Protein AF-A0A846PDZ4-F1 (afdb_monomer_lite)

Sequence (168 aa):
MKEKLMATGTVIHFTIDIEVAPAYFDDLLKFIHQHVILPRQERFANVQRTIVDSEYLLSFTYFRPNGKEYIDVEIRTSWRKPIQVKMVPSSERVPPKTLDQLKEDLFIGVQLFEERVRRTTLYFAWVEGKPVVLEEAPRERRNIIYRMFSESMLMFFVIFIGASILLF

Secondary structure (DSSP, 8-state):
--------S--EEEE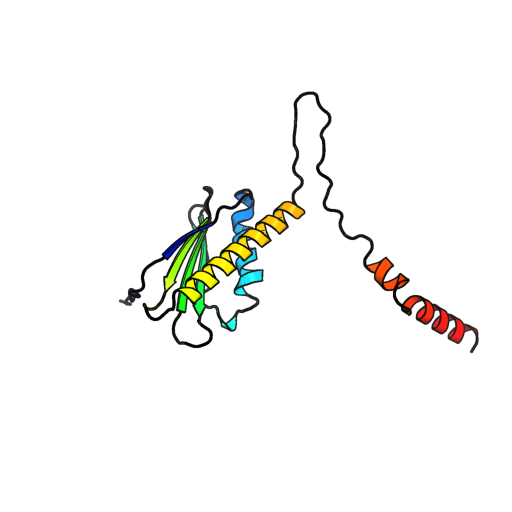E---S-GGGHHHHHHHHIIIIIGGGGGGEEEEEEEEETTEEEEEEEEEPTTSS-EEEEEEEE-SSSSEEEEEEESSTTS-HHHHHHHHHHHHHHHHHHHHHHHHH---EE--TTS--EEPPP----TTHHHHHHHHSTHHHHHHHHHHHHHH-

Foldseek 3Di:
DDDPPPLPFPKDKDWAFADDALVCVVVLLVLCCVPVCVVPVVQKDPWDWDADPQKTKTWIWGHDPPDPKIKIKIWIDHNDDDIMIMIGISHPVPDVVVVVVVVVSSNVSRVVVNVVCVLQDWDWDDDPPDPTDTDDHNPDPPCPVVCCCVVDCVVVVVVVVVVVVVVD

pLDDT: mean 81.89, std 14.65, range [31.38, 95.56]

Radius of gyration: 24.52 Å; chains: 1; bounding box: 71×66×47 Å

Structure (mmCIF, N/CA/C/O backbone):
data_AF-A0A846PDZ4-F1
#
_entry.id   AF-A0A846PDZ4-F1
#
loop_
_atom_site.group_PDB
_atom_site.id
_atom_site.type_symbol
_atom_site.label_atom_id
_atom_site.label_alt_id
_atom_site.label_comp_id
_atom_site.label_asym_id
_atom_site.label_entity_id
_atom_site.label_seq_id
_atom_site.pdbx_PDB_ins_code
_atom_site.Cartn_x
_atom_site.Cartn_y
_atom_site.Cartn_z
_atom_site.occupancy
_atom_site.B_iso_or_equiv
_atom_site.auth_seq_id
_atom_site.auth_comp_id
_atom_site.auth_asym_id
_atom_site.auth_atom_id
_atom_site.pdbx_PDB_model_num
ATOM 1 N N . MET A 1 1 ? -33.734 1.021 -1.232 1.00 40.00 1 MET A N 1
ATOM 2 C CA . MET A 1 1 ? -33.775 0.671 0.202 1.00 40.00 1 MET A CA 1
ATOM 3 C C . MET A 1 1 ? -32.555 -0.177 0.548 1.00 40.00 1 MET A C 1
ATOM 5 O O . MET A 1 1 ? -32.549 -1.365 0.263 1.00 40.00 1 MET A O 1
ATOM 9 N N . LYS A 1 2 ? -31.502 0.467 1.062 1.00 31.38 2 LYS A N 1
ATOM 10 C CA . LYS A 1 2 ? -30.529 -0.050 2.039 1.00 31.38 2 LYS A CA 1
ATOM 11 C C . LYS A 1 2 ? -29.673 1.146 2.456 1.00 31.38 2 LYS A C 1
ATOM 13 O O . LYS A 1 2 ? -29.052 1.789 1.614 1.00 31.38 2 LYS A O 1
ATOM 18 N N . GLU A 1 3 ? -29.790 1.495 3.729 1.00 37.31 3 GLU A N 1
ATOM 19 C CA . GLU A 1 3 ? -29.115 2.603 4.392 1.00 37.31 3 GLU A CA 1
ATOM 20 C C . GLU A 1 3 ? -27.604 2.537 4.175 1.00 37.31 3 GLU A C 1
ATOM 22 O O . GLU A 1 3 ? -26.959 1.538 4.494 1.00 37.31 3 GLU A O 1
ATOM 27 N N . LYS A 1 4 ? -27.024 3.631 3.680 1.00 37.50 4 LYS A N 1
ATOM 28 C CA . LYS A 1 4 ? -25.604 3.902 3.868 1.00 37.50 4 LYS A CA 1
ATOM 29 C C . LYS A 1 4 ? -25.486 4.585 5.225 1.00 37.50 4 LYS A C 1
ATOM 31 O O . LYS A 1 4 ? -25.652 5.798 5.317 1.00 37.50 4 LYS A O 1
ATOM 36 N N . LEU A 1 5 ? -25.273 3.779 6.265 1.00 38.84 5 LEU A N 1
ATOM 37 C CA . LEU A 1 5 ? -24.818 4.234 7.577 1.00 38.84 5 LEU A CA 1
ATOM 38 C C . LEU A 1 5 ? -23.623 5.167 7.356 1.00 38.84 5 LEU A C 1
ATOM 40 O O . LEU A 1 5 ? -22.532 4.728 6.992 1.00 38.84 5 LEU A O 1
ATOM 44 N N . MET A 1 6 ? -23.858 6.469 7.499 1.00 40.28 6 MET A N 1
ATOM 45 C CA . MET A 1 6 ? -22.785 7.444 7.583 1.00 40.28 6 MET A CA 1
ATOM 46 C C . MET A 1 6 ? -22.104 7.184 8.921 1.00 40.28 6 MET A C 1
ATOM 48 O O . MET A 1 6 ? -22.651 7.503 9.973 1.00 40.28 6 MET A O 1
ATOM 52 N N . ALA A 1 7 ? -20.949 6.521 8.883 1.00 43.22 7 ALA A N 1
ATOM 53 C CA . ALA A 1 7 ? -20.072 6.437 10.035 1.00 43.22 7 ALA A CA 1
ATOM 54 C C . ALA A 1 7 ? -19.659 7.870 10.394 1.00 43.22 7 ALA A C 1
ATOM 56 O O . ALA A 1 7 ? -18.931 8.523 9.644 1.00 43.22 7 ALA A O 1
ATOM 57 N N . THR A 1 8 ? -20.186 8.379 11.506 1.00 45.28 8 THR A N 1
ATOM 58 C CA . THR A 1 8 ? -19.808 9.664 12.100 1.00 45.28 8 THR A CA 1
ATOM 59 C C . THR A 1 8 ? -18.421 9.509 12.720 1.00 45.28 8 THR A C 1
ATOM 61 O O . THR A 1 8 ? -18.260 9.317 13.922 1.00 45.28 8 THR A O 1
ATOM 64 N N . GLY A 1 9 ? -17.410 9.479 11.862 1.00 59.81 9 GLY A N 1
ATOM 65 C CA . GLY A 1 9 ? -16.004 9.539 12.220 1.00 59.81 9 GLY A CA 1
ATOM 66 C C . GLY A 1 9 ? -15.352 10.622 11.376 1.00 59.81 9 GLY A C 1
ATOM 67 O O . GLY A 1 9 ? -15.646 10.743 10.186 1.00 59.81 9 GLY A O 1
ATOM 68 N N . THR A 1 10 ? -14.496 11.438 11.988 1.00 80.31 10 THR A N 1
ATOM 69 C CA . THR A 1 10 ? -13.736 12.472 11.281 1.00 80.31 10 THR A CA 1
ATOM 70 C C . THR A 1 10 ? -12.982 11.838 10.116 1.00 80.31 10 THR A C 1
ATOM 72 O O . THR A 1 10 ? -12.104 11.000 10.317 1.00 80.31 10 THR A O 1
ATOM 75 N N . VAL A 1 11 ? -13.352 12.214 8.892 1.00 88.62 11 VAL A N 1
ATOM 76 C CA . VAL A 1 11 ? -12.694 11.728 7.680 1.00 88.62 11 VAL A CA 1
ATOM 77 C C . VAL A 1 11 ? -11.308 12.354 7.603 1.00 88.62 11 VAL A C 1
ATOM 79 O O . VAL A 1 11 ? -11.168 13.575 7.651 1.00 88.62 11 VAL A O 1
ATOM 82 N N . ILE A 1 12 ? -10.286 11.517 7.465 1.00 91.19 12 ILE A N 1
ATOM 83 C CA . ILE A 1 12 ? -8.893 11.950 7.396 1.00 91.19 12 ILE A CA 1
ATOM 84 C C . ILE A 1 12 ? -8.410 11.798 5.962 1.00 91.19 12 ILE A C 1
ATOM 86 O O . ILE A 1 12 ? -8.534 10.734 5.357 1.00 91.19 12 ILE A O 1
ATOM 90 N N . HIS A 1 13 ? -7.833 12.873 5.438 1.00 93.62 13 HIS A N 1
ATOM 91 C CA . HIS A 1 13 ? -7.212 12.915 4.125 1.00 93.62 13 HIS A CA 1
ATOM 92 C C . HIS A 1 13 ? -5.734 13.248 4.277 1.00 93.62 13 HIS A C 1
ATOM 94 O O . HIS A 1 13 ? -5.369 14.157 5.022 1.00 93.62 13 HIS A O 1
ATOM 100 N N . PHE A 1 14 ? -4.886 12.525 3.558 1.00 92.56 14 PHE A N 1
ATOM 101 C CA . PHE A 1 14 ? -3.472 12.854 3.441 1.00 92.56 14 PHE A CA 1
ATOM 102 C C . PHE A 1 14 ? -2.933 12.387 2.095 1.00 92.56 14 PHE A C 1
ATOM 104 O O . PHE A 1 14 ? -3.552 11.580 1.397 1.00 92.56 14 PHE A O 1
ATOM 111 N N . THR A 1 15 ? -1.773 12.917 1.734 1.00 93.94 15 THR A N 1
ATOM 112 C CA . THR A 1 15 ? -1.075 12.555 0.506 1.00 93.94 15 THR A CA 1
ATOM 113 C C . THR A 1 15 ? 0.253 11.885 0.811 1.00 93.94 15 THR A C 1
ATOM 115 O O . THR A 1 15 ? 0.867 12.148 1.846 1.00 93.94 15 THR A O 1
ATOM 118 N N . ILE A 1 16 ? 0.681 11.012 -0.095 1.00 92.06 16 ILE A N 1
ATOM 119 C CA . ILE A 1 16 ? 2.008 10.401 -0.084 1.00 92.06 16 ILE A CA 1
ATOM 120 C C . ILE A 1 16 ? 2.680 10.762 -1.407 1.00 92.06 16 ILE A C 1
ATOM 122 O O . ILE A 1 16 ? 2.193 10.385 -2.478 1.00 92.06 16 ILE A O 1
ATOM 126 N N . ASP A 1 17 ? 3.767 11.527 -1.330 1.00 91.06 17 ASP A N 1
ATOM 127 C CA . ASP A 1 17 ? 4.615 11.798 -2.487 1.00 91.06 17 ASP A CA 1
ATOM 128 C C . ASP A 1 17 ? 5.282 10.501 -2.942 1.00 91.06 17 ASP A C 1
ATOM 130 O O . ASP A 1 17 ? 5.644 9.663 -2.119 1.00 91.06 17 ASP A O 1
ATOM 134 N N . ILE A 1 18 ? 5.391 10.325 -4.259 1.00 89.06 18 ILE A N 1
ATOM 135 C CA . ILE A 1 18 ? 5.980 9.129 -4.854 1.00 89.06 18 ILE A CA 1
ATOM 136 C C . ILE A 1 18 ? 6.872 9.513 -6.029 1.00 89.06 18 ILE A C 1
ATOM 138 O O . ILE A 1 18 ? 6.455 10.267 -6.914 1.00 89.06 18 ILE A O 1
ATOM 142 N N . GLU A 1 19 ? 8.092 8.990 -6.093 1.00 86.94 19 GLU A N 1
ATOM 143 C CA . GLU A 1 19 ? 9.048 9.365 -7.140 1.00 86.94 19 GLU A CA 1
ATOM 144 C C . GLU A 1 19 ? 8.953 8.490 -8.400 1.00 86.94 19 GLU A C 1
ATOM 146 O O . GLU A 1 19 ? 9.348 8.921 -9.482 1.00 86.94 19 GLU A O 1
ATOM 151 N N . VAL A 1 20 ? 8.280 7.339 -8.344 1.00 87.00 20 VAL A N 1
ATOM 152 C CA . VAL A 1 20 ? 8.129 6.438 -9.506 1.00 87.00 20 VAL A CA 1
ATOM 153 C C . VAL A 1 20 ? 7.188 6.985 -10.587 1.00 87.00 20 VAL A C 1
ATOM 155 O O . VAL A 1 20 ? 6.313 7.814 -10.326 1.00 87.00 20 VAL A O 1
ATOM 158 N N . ALA A 1 21 ? 7.361 6.519 -11.825 1.00 87.25 21 ALA A N 1
ATOM 159 C CA . ALA A 1 21 ? 6.513 6.907 -12.952 1.00 87.25 21 ALA A CA 1
ATOM 160 C C . ALA A 1 21 ? 5.075 6.351 -12.824 1.00 87.25 21 ALA A C 1
ATOM 162 O O . ALA A 1 21 ? 4.903 5.250 -12.294 1.00 87.25 21 ALA A O 1
ATOM 163 N N . PRO A 1 22 ? 4.051 7.033 -13.383 1.00 86.44 22 PRO A N 1
ATOM 164 C CA . PRO A 1 22 ? 2.657 6.575 -13.326 1.00 86.44 22 PRO A CA 1
ATOM 165 C C . PRO A 1 22 ? 2.401 5.165 -13.873 1.00 86.44 22 PRO A C 1
ATOM 167 O O . PRO A 1 22 ? 1.457 4.504 -13.448 1.00 86.44 22 PRO A O 1
ATOM 170 N N . ALA A 1 23 ? 3.261 4.672 -14.772 1.00 86.69 23 ALA A N 1
ATOM 171 C CA . ALA A 1 23 ? 3.200 3.306 -15.295 1.00 86.69 23 ALA A CA 1
ATOM 172 C C . ALA A 1 23 ? 3.263 2.224 -14.197 1.00 86.69 23 ALA A C 1
ATOM 174 O O . ALA A 1 23 ? 2.755 1.126 -14.394 1.00 86.69 23 ALA A O 1
ATOM 175 N N . TYR A 1 24 ? 3.836 2.542 -13.032 1.00 89.12 24 TYR A N 1
ATOM 176 C CA . TYR A 1 24 ? 3.978 1.622 -11.902 1.00 89.12 24 TYR A CA 1
ATOM 177 C C . TYR A 1 24 ? 2.831 1.711 -10.883 1.00 89.12 24 TYR A C 1
ATOM 179 O O . TYR A 1 24 ? 2.879 1.047 -9.850 1.00 89.12 24 TYR A O 1
ATOM 187 N N . PHE A 1 25 ? 1.801 2.530 -11.115 1.00 90.62 25 PHE A N 1
ATOM 188 C CA . PHE A 1 25 ? 0.761 2.777 -10.109 1.00 90.62 25 PHE A CA 1
ATOM 189 C C . PHE A 1 25 ? -0.184 1.593 -9.880 1.00 90.62 25 PHE A C 1
ATOM 191 O O . PHE A 1 25 ? -0.565 1.354 -8.735 1.00 90.62 25 PHE A O 1
ATOM 198 N N . ASP A 1 26 ? -0.501 0.801 -10.906 1.00 90.50 26 ASP A N 1
ATOM 199 C CA . ASP A 1 26 ? -1.215 -0.471 -10.705 1.00 90.50 26 ASP A CA 1
ATOM 200 C C . ASP A 1 26 ? -0.366 -1.456 -9.883 1.00 90.50 26 ASP A C 1
ATOM 202 O O . ASP A 1 26 ? -0.850 -2.121 -8.961 1.00 90.50 26 ASP A O 1
ATOM 206 N N . ASP A 1 27 ? 0.935 -1.507 -10.175 1.00 92.06 27 ASP A N 1
ATOM 207 C CA . ASP A 1 27 ? 1.877 -2.388 -9.489 1.00 92.06 27 ASP A CA 1
ATOM 208 C C . ASP A 1 27 ? 2.122 -1.969 -8.041 1.00 92.06 27 ASP A C 1
ATOM 210 O O . ASP A 1 27 ? 2.283 -2.836 -7.183 1.00 92.06 27 ASP A O 1
ATOM 214 N N . LEU A 1 28 ? 2.050 -0.673 -7.733 1.00 93.19 28 LEU A N 1
ATOM 215 C CA . LEU A 1 28 ? 2.040 -0.187 -6.359 1.00 93.19 28 LEU A CA 1
ATOM 216 C C . LEU A 1 28 ? 0.841 -0.750 -5.590 1.00 93.19 28 LEU A C 1
ATOM 218 O O . LEU A 1 28 ? 1.004 -1.266 -4.485 1.00 93.19 28 LEU A O 1
ATOM 222 N N . LEU A 1 29 ? -0.368 -0.690 -6.158 1.00 93.06 29 LEU A N 1
ATOM 223 C CA . LEU A 1 29 ? -1.558 -1.214 -5.481 1.00 93.06 29 LEU A CA 1
ATOM 224 C C . LEU A 1 29 ? -1.486 -2.736 -5.312 1.00 93.06 29 LEU A C 1
ATOM 226 O O . LEU A 1 29 ? -1.859 -3.260 -4.260 1.00 93.06 29 LEU A O 1
ATOM 230 N N . LYS A 1 30 ? -0.952 -3.458 -6.309 1.00 93.44 30 LYS A N 1
ATOM 231 C CA . LYS A 1 30 ? -0.631 -4.891 -6.173 1.00 93.44 30 LYS A CA 1
ATOM 232 C C . LYS A 1 30 ? 0.380 -5.133 -5.059 1.00 93.44 30 LYS A C 1
ATOM 234 O O . LYS A 1 30 ? 0.195 -6.062 -4.277 1.00 93.44 30 LYS A O 1
ATOM 239 N N . PHE A 1 31 ? 1.420 -4.309 -4.972 1.00 94.12 31 PHE A N 1
ATOM 240 C CA . PHE A 1 31 ? 2.457 -4.430 -3.960 1.00 94.12 31 PHE A CA 1
ATOM 241 C C . PHE A 1 31 ? 1.891 -4.228 -2.555 1.00 94.12 31 PHE A C 1
ATOM 243 O O . PHE A 1 31 ? 2.126 -5.080 -1.699 1.00 94.12 31 PHE A O 1
ATOM 250 N N . ILE A 1 32 ? 1.099 -3.171 -2.335 1.00 92.56 32 ILE A N 1
ATOM 251 C CA . ILE A 1 32 ? 0.423 -2.901 -1.056 1.00 92.56 32 ILE A CA 1
ATOM 252 C C . ILE A 1 32 ? -0.475 -4.079 -0.685 1.00 92.56 32 ILE A C 1
ATOM 254 O O . ILE A 1 32 ? -0.389 -4.600 0.427 1.00 92.56 32 ILE A O 1
ATOM 258 N N . HIS A 1 33 ? -1.286 -4.561 -1.628 1.00 92.06 33 HIS A N 1
ATOM 259 C CA . HIS A 1 33 ? -2.110 -5.737 -1.392 1.00 92.06 33 HIS A CA 1
ATOM 260 C C . HIS A 1 33 ? -1.255 -6.934 -0.948 1.00 92.06 33 HIS A C 1
ATOM 262 O O . HIS A 1 33 ? -1.502 -7.504 0.109 1.00 92.06 33 HIS A O 1
ATOM 268 N N . GLN A 1 34 ? -0.196 -7.263 -1.686 1.00 92.31 34 GLN A N 1
ATOM 269 C CA . GLN A 1 34 ? 0.628 -8.446 -1.431 1.00 92.31 34 GLN A CA 1
ATOM 270 C C . GLN A 1 34 ? 1.508 -8.374 -0.177 1.00 92.31 34 GLN A C 1
ATOM 272 O O . GLN A 1 34 ? 1.706 -9.396 0.471 1.00 92.31 34 GLN A O 1
ATOM 277 N N . HIS A 1 35 ? 2.063 -7.207 0.150 1.00 89.38 35 HIS A N 1
ATOM 278 C CA . HIS A 1 35 ? 3.113 -7.078 1.170 1.00 89.38 35 HIS A CA 1
ATOM 279 C C . HIS A 1 35 ? 2.647 -6.344 2.430 1.00 89.38 35 HIS A C 1
ATOM 281 O O . HIS A 1 35 ? 3.306 -6.446 3.460 1.00 89.38 35 HIS A O 1
ATOM 287 N N . VAL A 1 36 ? 1.518 -5.631 2.38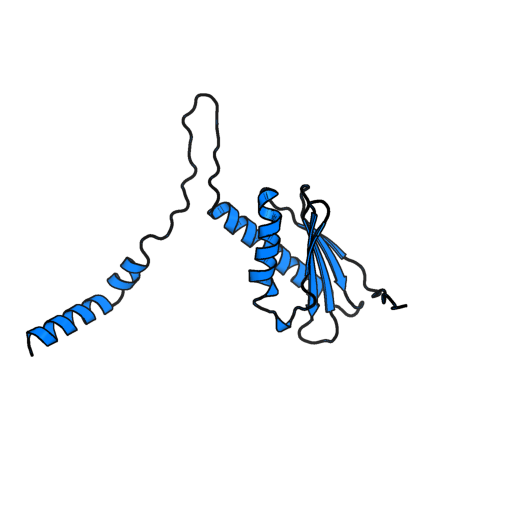0 1.00 87.12 36 VAL A N 1
ATOM 288 C CA . VAL A 1 36 ? 0.950 -4.931 3.546 1.00 87.12 36 VAL A CA 1
ATOM 289 C C . VAL A 1 36 ? -0.309 -5.636 4.047 1.00 87.12 36 VAL A C 1
ATOM 291 O O . VAL A 1 36 ? -0.442 -5.844 5.256 1.00 87.12 36 VAL A O 1
ATOM 294 N N . ILE A 1 37 ? -1.206 -6.017 3.127 1.00 89.50 37 ILE A N 1
ATOM 295 C CA . ILE A 1 37 ? -2.517 -6.601 3.450 1.00 89.50 37 ILE A CA 1
ATOM 296 C C . ILE A 1 37 ? -2.422 -8.123 3.627 1.00 89.50 37 ILE A C 1
ATOM 298 O O . ILE A 1 37 ? -2.776 -8.628 4.692 1.00 89.50 37 ILE A O 1
ATOM 302 N N . LEU A 1 38 ? -1.919 -8.866 2.626 1.00 90.25 38 LEU A N 1
ATOM 303 C CA . LEU A 1 38 ? -1.887 -10.339 2.677 1.00 90.25 38 LEU A CA 1
ATOM 304 C C . LEU A 1 38 ? -1.139 -10.928 3.897 1.00 90.25 38 LEU A C 1
ATOM 306 O O . LEU A 1 38 ? -1.589 -11.948 4.413 1.00 90.25 38 LEU A O 1
ATOM 310 N N . PRO A 1 39 ? -0.040 -10.340 4.409 1.00 90.44 39 PRO A N 1
ATOM 311 C CA . PRO A 1 39 ? 0.658 -10.905 5.568 1.00 90.44 39 PRO A CA 1
ATOM 312 C C . PRO A 1 39 ? -0.112 -10.796 6.890 1.00 90.44 39 PRO A C 1
ATOM 314 O O . PRO A 1 39 ? 0.284 -11.418 7.869 1.00 90.44 39 PRO A O 1
ATOM 317 N N . ARG A 1 40 ? -1.164 -9.968 6.937 1.00 89.62 40 ARG A N 1
ATOM 318 C CA . ARG A 1 40 ? -1.974 -9.680 8.130 1.00 89.62 40 ARG A CA 1
ATOM 319 C C . ARG A 1 40 ? -3.468 -9.776 7.806 1.00 89.62 40 ARG A C 1
ATOM 321 O O . ARG A 1 40 ? -4.251 -8.955 8.284 1.00 89.62 40 ARG A O 1
ATOM 328 N N . GLN A 1 41 ? -3.860 -10.715 6.936 1.00 88.25 41 GLN A N 1
ATOM 329 C CA . GLN A 1 41 ? -5.228 -10.839 6.401 1.00 88.25 41 GLN A CA 1
ATOM 330 C C . GLN A 1 41 ? -6.308 -10.852 7.478 1.00 88.25 41 GLN A C 1
ATOM 332 O O . GLN A 1 41 ? -7.385 -10.316 7.260 1.00 88.25 41 GLN A O 1
ATOM 337 N N . GLU A 1 42 ? -6.020 -11.404 8.652 1.00 89.56 42 GLU A N 1
ATOM 338 C CA . GLU A 1 42 ? -6.933 -11.430 9.793 1.00 89.56 42 GLU A CA 1
ATOM 339 C C . GLU A 1 42 ? -7.356 -10.033 10.278 1.00 89.56 42 GLU A C 1
ATOM 341 O O . GLU A 1 42 ? -8.377 -9.893 10.949 1.00 89.56 42 GLU A O 1
ATOM 346 N N . ARG A 1 43 ? -6.594 -8.990 9.924 1.00 89.94 43 ARG A N 1
ATOM 347 C CA . ARG A 1 43 ? -6.885 -7.587 10.238 1.00 89.94 43 ARG A CA 1
ATOM 348 C C . ARG A 1 43 ? -7.502 -6.818 9.077 1.00 89.94 43 ARG A C 1
ATOM 350 O O . ARG A 1 43 ? -7.737 -5.624 9.233 1.00 89.94 43 ARG A O 1
ATOM 357 N N . PHE A 1 44 ? -7.757 -7.441 7.930 1.00 92.06 44 PHE A N 1
ATOM 358 C CA . PHE A 1 44 ? -8.275 -6.749 6.753 1.00 92.06 44 PHE A CA 1
ATOM 359 C C . PHE A 1 44 ? -9.485 -7.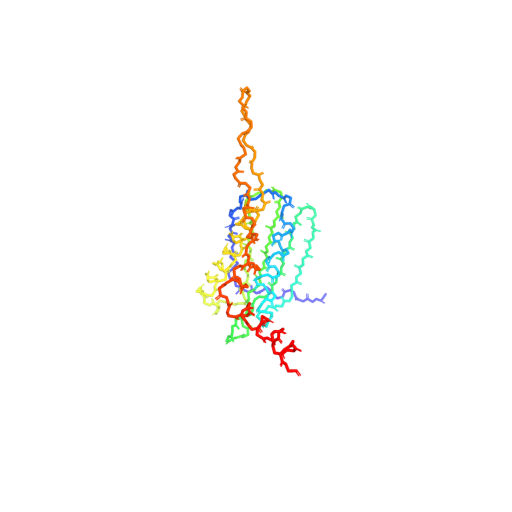467 6.148 1.00 92.06 44 PHE A C 1
ATOM 361 O O . PHE A 1 44 ? -9.505 -8.686 6.029 1.00 92.06 44 PHE A O 1
ATOM 368 N N . ALA A 1 45 ? -10.488 -6.712 5.702 1.00 91.56 45 ALA A N 1
ATOM 369 C CA . ALA A 1 45 ? -11.579 -7.245 4.880 1.00 91.56 45 ALA A CA 1
ATOM 370 C C . ALA A 1 45 ? -11.984 -6.265 3.778 1.00 91.56 45 ALA A C 1
ATOM 372 O O . ALA A 1 45 ? -11.436 -5.169 3.672 1.00 91.56 45 ALA A O 1
ATOM 373 N N . ASN A 1 46 ? -12.953 -6.673 2.952 1.00 92.56 46 ASN A N 1
ATOM 374 C CA . ASN A 1 46 ? -13.533 -5.857 1.879 1.00 92.56 46 ASN A CA 1
ATOM 375 C C . ASN A 1 46 ? -12.485 -5.262 0.928 1.00 92.56 46 ASN A C 1
ATOM 377 O O . ASN A 1 46 ? -12.639 -4.144 0.441 1.00 92.56 46 ASN A O 1
ATOM 381 N N . VAL A 1 47 ? -11.406 -6.007 0.679 1.00 92.81 47 VAL A N 1
ATOM 382 C CA . VAL A 1 47 ? -10.332 -5.563 -0.206 1.00 92.81 47 VAL A CA 1
ATOM 383 C C . VAL A 1 47 ? -10.854 -5.566 -1.638 1.00 92.81 47 VAL A C 1
ATOM 385 O O . VAL A 1 47 ? -11.226 -6.611 -2.172 1.00 92.81 47 VAL A O 1
ATOM 388 N N . GLN A 1 48 ? -10.886 -4.396 -2.260 1.00 92.44 48 GLN A N 1
ATOM 389 C CA . GLN A 1 48 ? -11.312 -4.218 -3.640 1.00 92.44 48 GLN A CA 1
ATOM 390 C C . GLN A 1 48 ? -10.290 -3.372 -4.382 1.00 92.44 48 GLN A C 1
ATOM 392 O O . GLN A 1 48 ? -9.827 -2.349 -3.879 1.00 92.44 48 GLN A O 1
ATOM 397 N N . ARG A 1 49 ? -9.959 -3.800 -5.600 1.00 91.88 49 ARG A N 1
ATOM 398 C CA . ARG A 1 49 ? -9.142 -3.030 -6.534 1.00 91.88 49 ARG A CA 1
ATOM 399 C C . ARG A 1 49 ? -9.964 -2.755 -7.781 1.00 91.88 49 ARG A C 1
ATOM 401 O O . ARG A 1 49 ? -10.448 -3.699 -8.400 1.00 91.88 49 ARG A O 1
ATOM 408 N N . THR A 1 50 ? -10.096 -1.488 -8.145 1.00 89.75 50 THR A N 1
ATOM 409 C CA . THR A 1 50 ? -10.862 -1.064 -9.323 1.00 89.75 50 THR A CA 1
ATOM 410 C C . THR A 1 50 ? -10.051 -0.061 -10.129 1.00 89.75 50 THR A C 1
ATOM 412 O O . THR A 1 50 ? -9.202 0.638 -9.581 1.00 89.75 50 THR A O 1
ATOM 415 N N . ILE A 1 51 ? -10.308 -0.007 -11.431 1.00 86.31 51 ILE A N 1
ATOM 416 C CA . ILE A 1 51 ? -9.762 1.001 -12.336 1.00 86.31 51 ILE A CA 1
ATOM 417 C C . ILE A 1 51 ? -10.960 1.744 -12.920 1.00 86.31 51 ILE A C 1
ATOM 419 O O . ILE A 1 51 ? -11.814 1.116 -13.546 1.00 86.31 51 ILE A O 1
ATOM 423 N N . VAL A 1 52 ? -11.050 3.051 -12.679 1.00 79.75 52 VAL A N 1
ATOM 424 C CA . VAL A 1 52 ? -12.125 3.914 -13.194 1.00 79.75 52 VAL A CA 1
ATOM 425 C C . VAL A 1 52 ? -11.472 5.137 -13.818 1.00 79.75 52 VAL A C 1
ATOM 427 O O . VAL A 1 52 ? -10.698 5.806 -13.150 1.00 79.75 52 VAL A O 1
ATOM 430 N N . ASP A 1 53 ? -11.732 5.408 -15.098 1.00 78.50 53 ASP A N 1
ATOM 431 C CA . ASP A 1 53 ? -11.232 6.604 -15.800 1.00 78.50 53 ASP A CA 1
ATOM 432 C C . ASP A 1 53 ? -9.710 6.846 -15.675 1.00 78.50 53 ASP A C 1
ATOM 434 O O . ASP A 1 53 ? -9.242 7.975 -15.568 1.00 78.50 53 ASP A O 1
ATOM 438 N N . SER A 1 54 ? -8.908 5.774 -15.726 1.00 79.19 54 SER A N 1
ATOM 439 C CA . SER A 1 54 ? -7.442 5.799 -15.518 1.00 79.19 54 SER A CA 1
ATOM 440 C C . SER A 1 54 ? -6.985 6.182 -14.100 1.00 79.19 54 SER A C 1
ATOM 442 O O . SER A 1 54 ? -5.795 6.417 -13.876 1.00 79.19 54 SER A O 1
ATOM 444 N N . GLU A 1 55 ? -7.901 6.202 -13.133 1.00 86.56 55 GLU A N 1
ATOM 445 C CA . GLU A 1 55 ? -7.598 6.211 -11.706 1.00 86.56 55 GLU A CA 1
ATOM 446 C C . GLU A 1 55 ? -7.617 4.780 -11.171 1.00 86.56 55 GLU A C 1
ATOM 448 O O . GLU A 1 55 ? -8.593 4.039 -11.334 1.00 86.56 55 GLU A O 1
ATOM 453 N N . TYR A 1 56 ? -6.532 4.385 -10.512 1.00 90.81 56 TYR A N 1
ATOM 454 C CA . TYR A 1 56 ? -6.473 3.119 -9.806 1.00 90.81 56 TYR A CA 1
ATOM 455 C C . TYR A 1 56 ? -6.895 3.334 -8.358 1.00 90.81 56 TYR A C 1
ATOM 457 O O . TYR A 1 56 ? -6.397 4.214 -7.650 1.00 90.81 56 TYR A O 1
ATOM 465 N N . LEU A 1 57 ? -7.815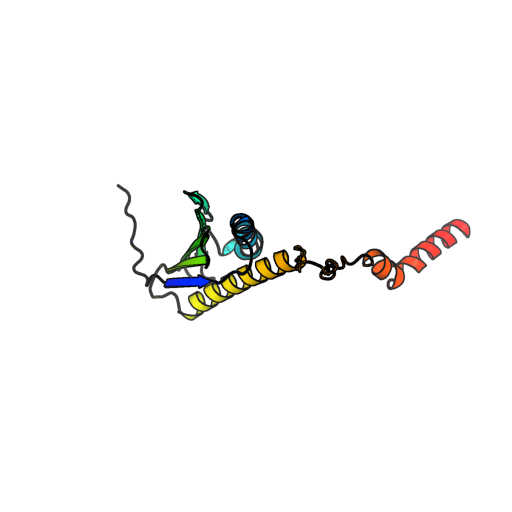 2.489 -7.918 1.00 92.69 57 LEU A N 1
ATOM 466 C CA . LEU A 1 57 ? -8.418 2.534 -6.602 1.00 92.69 57 LEU A CA 1
ATOM 467 C C . LEU A 1 57 ? -8.126 1.230 -5.870 1.00 92.69 57 LEU A C 1
ATOM 469 O O . LEU A 1 57 ? -8.439 0.153 -6.380 1.00 92.69 57 LEU A O 1
ATOM 473 N N . LEU A 1 58 ? -7.586 1.327 -4.659 1.00 94.31 58 LEU A N 1
ATOM 474 C CA . LEU A 1 58 ? -7.533 0.227 -3.701 1.00 94.31 58 LEU A CA 1
ATOM 475 C C . LEU A 1 58 ? -8.301 0.638 -2.449 1.00 94.31 58 LEU A C 1
ATOM 477 O O . LEU A 1 58 ? -7.912 1.584 -1.767 1.00 94.31 58 LEU A O 1
ATOM 481 N N . SER A 1 59 ? -9.368 -0.085 -2.135 1.00 95.06 59 SER A N 1
ATOM 482 C CA . SER A 1 59 ? -10.135 0.103 -0.907 1.00 95.06 59 SER A CA 1
ATOM 483 C C . SER A 1 59 ? -10.091 -1.146 -0.045 1.00 95.06 59 SER A C 1
ATOM 485 O O . SER A 1 59 ? -10.128 -2.259 -0.567 1.00 95.06 59 SER A O 1
ATOM 487 N N . PHE A 1 60 ? -10.024 -0.974 1.269 1.00 94.94 60 PHE A N 1
ATOM 488 C CA . PHE A 1 60 ? -10.074 -2.069 2.233 1.00 94.94 60 PHE A CA 1
ATOM 489 C C . PHE A 1 60 ? -10.525 -1.563 3.602 1.00 94.94 60 PHE A C 1
ATOM 491 O O . PHE A 1 60 ? -10.376 -0.389 3.929 1.00 94.94 60 PHE A O 1
ATOM 498 N N . THR A 1 61 ? -11.024 -2.472 4.428 1.00 93.88 61 THR A N 1
ATOM 499 C CA . THR A 1 61 ? -11.362 -2.219 5.828 1.00 93.88 61 THR A CA 1
ATOM 500 C C . THR A 1 61 ? -10.257 -2.790 6.712 1.00 93.88 61 THR A C 1
ATOM 502 O O . THR A 1 61 ? -9.951 -3.975 6.607 1.00 93.88 61 THR A O 1
ATOM 505 N N . TYR A 1 62 ? -9.664 -1.975 7.585 1.00 93.50 62 TYR A N 1
ATOM 506 C CA . TYR A 1 62 ? -8.694 -2.400 8.598 1.00 93.50 62 TYR A CA 1
ATOM 507 C C . TYR A 1 62 ? -9.367 -2.558 9.965 1.00 93.50 62 TYR A C 1
ATOM 509 O O . TYR A 1 62 ? -9.980 -1.618 10.471 1.00 93.50 62 TYR A O 1
ATOM 517 N N . PHE A 1 63 ? -9.218 -3.726 10.585 1.00 91.12 63 PHE A N 1
ATOM 518 C CA . PHE A 1 63 ? -9.729 -4.040 11.914 1.00 91.12 63 PHE A CA 1
ATOM 519 C C . PHE A 1 63 ? -8.657 -3.877 12.974 1.00 91.12 63 PHE A C 1
ATOM 521 O O . PHE A 1 63 ? -7.513 -4.327 12.852 1.00 91.12 63 PHE A O 1
ATOM 528 N N . ARG A 1 64 ? -9.066 -3.269 14.081 1.00 86.44 64 ARG A N 1
ATOM 529 C CA . ARG A 1 64 ? -8.205 -3.126 15.241 1.00 86.44 64 ARG A CA 1
ATOM 530 C C . ARG A 1 64 ? -8.037 -4.476 15.954 1.00 86.44 64 ARG A C 1
ATOM 532 O O . ARG A 1 64 ? -9.025 -5.185 16.113 1.00 86.44 64 ARG A O 1
ATOM 539 N N . PRO A 1 65 ? -6.847 -4.798 16.497 1.00 77.06 65 PRO A N 1
ATOM 540 C CA . PRO A 1 65 ? -6.615 -6.077 17.182 1.00 77.06 65 PRO A CA 1
ATOM 541 C C . PRO A 1 65 ? -7.556 -6.364 18.364 1.00 77.06 65 PRO A C 1
ATOM 543 O O . PRO A 1 65 ? -7.790 -7.522 18.683 1.00 77.06 65 PRO A O 1
ATOM 546 N N . ASN A 1 66 ? -8.092 -5.320 19.008 1.00 72.19 66 ASN A N 1
ATOM 547 C CA . ASN A 1 66 ? -8.806 -5.418 20.287 1.00 72.19 66 ASN A CA 1
ATOM 548 C C . ASN A 1 66 ? -10.265 -4.926 20.231 1.00 72.19 66 ASN A C 1
ATOM 550 O O . ASN A 1 66 ? -10.826 -4.604 21.278 1.00 72.19 66 ASN A O 1
ATOM 554 N N . GLY A 1 67 ? -10.897 -4.798 19.058 1.00 67.56 67 GLY A N 1
ATOM 555 C CA . GLY A 1 67 ? -12.232 -4.195 19.015 1.00 67.56 67 GLY A CA 1
ATOM 556 C C . GLY A 1 67 ? -13.057 -4.460 17.763 1.00 67.56 67 GLY A C 1
ATOM 557 O O . GLY A 1 67 ? -12.564 -4.938 16.751 1.00 67.56 67 GLY A O 1
ATOM 558 N N . LYS A 1 68 ? -14.341 -4.090 17.853 1.00 81.94 68 LYS A N 1
ATOM 559 C CA . LYS A 1 68 ? -15.293 -4.028 16.725 1.00 81.94 68 LYS A CA 1
ATOM 560 C C . LYS A 1 68 ? -15.088 -2.789 15.842 1.00 81.94 68 LYS A C 1
ATOM 562 O O . LYS A 1 68 ? -15.821 -2.583 14.881 1.00 81.94 68 LYS A O 1
ATOM 567 N N . GLU A 1 69 ? -14.146 -1.936 16.225 1.00 88.44 69 GLU A N 1
ATOM 568 C CA . GLU A 1 69 ? -13.807 -0.702 15.533 1.00 88.44 69 GLU A CA 1
ATOM 569 C C . GLU A 1 69 ? -12.944 -1.010 14.316 1.00 88.44 69 GLU A C 1
ATOM 571 O O . GLU A 1 69 ? -12.011 -1.819 14.375 1.00 88.44 69 GLU A O 1
ATOM 576 N N . TYR A 1 70 ? -13.246 -0.325 13.225 1.00 91.62 70 TYR A N 1
ATOM 577 C CA . TYR A 1 70 ? -12.558 -0.493 11.960 1.00 91.62 70 TYR A CA 1
ATOM 578 C C . TYR A 1 70 ? -12.268 0.860 11.323 1.00 91.62 70 TYR A C 1
ATOM 580 O O . TYR A 1 70 ? -12.814 1.892 11.717 1.00 91.62 70 TYR A O 1
ATOM 588 N N . ILE A 1 71 ? -11.368 0.855 10.351 1.00 93.25 71 ILE A N 1
ATOM 589 C CA . ILE A 1 71 ? -11.026 2.019 9.545 1.00 93.25 71 ILE A CA 1
ATOM 590 C C . ILE A 1 71 ? -11.183 1.604 8.091 1.00 93.25 71 ILE A C 1
ATOM 592 O O . ILE A 1 71 ? -10.475 0.710 7.628 1.00 93.25 71 ILE A O 1
ATOM 596 N N . ASP A 1 72 ? -12.095 2.247 7.373 1.00 94.94 72 ASP A N 1
ATOM 597 C CA . ASP A 1 72 ? -12.170 2.095 5.925 1.00 94.94 72 ASP A CA 1
ATOM 598 C C . ASP A 1 72 ? -11.105 2.979 5.286 1.00 94.94 72 ASP A C 1
ATOM 600 O O . ASP A 1 72 ? -11.017 4.178 5.563 1.00 94.94 72 ASP A O 1
ATOM 604 N N . VAL A 1 73 ? -10.275 2.376 4.447 1.00 95.19 73 VAL A N 1
ATOM 605 C CA . VAL A 1 73 ? -9.174 3.039 3.762 1.00 95.19 73 VAL A CA 1
ATOM 606 C C . VAL A 1 73 ? -9.423 2.991 2.271 1.00 95.19 73 VAL A C 1
ATOM 608 O O . VAL A 1 73 ? -9.813 1.965 1.716 1.00 95.19 73 VAL A O 1
ATOM 611 N N . GLU A 1 74 ? -9.157 4.112 1.623 1.00 95.56 74 GLU A N 1
ATOM 612 C CA . GLU A 1 74 ? -9.256 4.273 0.188 1.00 95.56 74 GLU A CA 1
ATOM 613 C C . GLU A 1 74 ? -7.981 4.948 -0.318 1.00 95.56 74 GLU A C 1
ATOM 615 O O . GLU A 1 74 ? -7.646 6.059 0.094 1.00 95.56 74 GLU A O 1
ATOM 620 N N . ILE A 1 75 ? -7.255 4.254 -1.190 1.00 93.69 75 ILE A N 1
ATOM 621 C CA . ILE A 1 75 ? -6.024 4.722 -1.820 1.00 93.69 75 ILE A CA 1
ATOM 622 C C . ILE A 1 75 ? -6.329 4.964 -3.290 1.00 93.69 75 ILE A C 1
ATOM 624 O O . ILE A 1 75 ? -6.721 4.041 -4.007 1.00 93.69 75 ILE A O 1
ATOM 628 N N . ARG A 1 76 ? -6.130 6.204 -3.730 1.00 93.06 76 ARG A N 1
ATOM 629 C CA . ARG A 1 76 ? -6.292 6.624 -5.119 1.00 93.06 76 ARG A CA 1
ATOM 630 C C . ARG A 1 76 ? -4.949 6.994 -5.706 1.00 93.06 76 ARG A C 1
ATOM 632 O O . ARG A 1 76 ? -4.244 7.863 -5.186 1.00 93.06 76 ARG A O 1
ATOM 639 N N . THR A 1 77 ? -4.631 6.368 -6.826 1.00 90.00 77 THR A N 1
ATOM 640 C CA . THR A 1 77 ? -3.516 6.764 -7.675 1.00 90.00 77 THR A CA 1
ATOM 641 C C . THR A 1 77 ? -4.079 7.192 -9.023 1.00 90.00 77 THR A C 1
ATOM 643 O O . THR A 1 77 ? -4.911 6.523 -9.627 1.00 90.00 77 THR A O 1
ATOM 646 N N . SER A 1 78 ? -3.662 8.362 -9.481 1.00 83.06 78 SER A N 1
ATOM 647 C CA . SER A 1 78 ? -4.052 8.925 -10.776 1.00 83.06 78 SER A CA 1
ATOM 648 C C . SER A 1 78 ? -2.781 9.299 -11.521 1.00 83.06 78 SER A C 1
ATOM 650 O O . SER A 1 78 ? -1.715 9.306 -10.915 1.00 83.06 78 SER A O 1
ATOM 652 N N . TRP A 1 79 ? -2.855 9.683 -12.796 1.00 73.31 79 TRP A N 1
ATOM 653 C CA . TRP A 1 79 ? -1.677 10.184 -13.523 1.00 73.31 79 TRP A CA 1
ATOM 654 C C . TRP A 1 79 ? -0.968 11.352 -12.803 1.00 73.31 79 TRP A C 1
ATOM 656 O O . TRP A 1 79 ? 0.229 11.577 -12.990 1.00 73.31 79 TRP A O 1
ATOM 666 N N . ARG A 1 80 ? -1.693 12.088 -11.948 1.00 71.62 80 ARG A N 1
ATOM 667 C CA . ARG A 1 80 ? -1.159 13.186 -11.145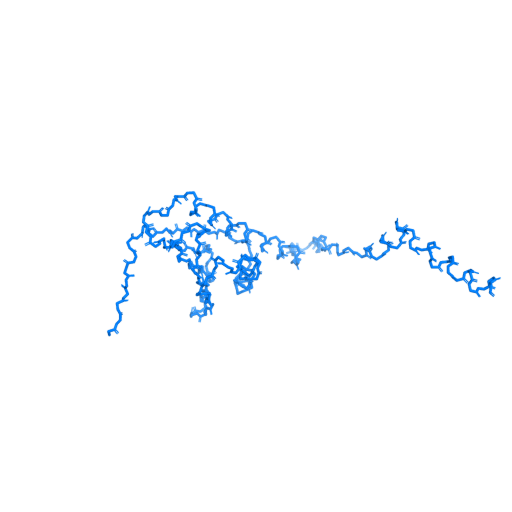 1.00 71.62 80 ARG A CA 1
ATOM 668 C C . ARG A 1 80 ? -0.655 12.672 -9.793 1.00 71.62 80 ARG A C 1
ATOM 670 O O . ARG A 1 80 ? -1.412 12.094 -9.018 1.00 71.62 80 ARG A O 1
ATOM 677 N N . LYS A 1 81 ? 0.616 12.946 -9.495 1.00 78.25 81 LYS A N 1
ATOM 678 C CA . LYS A 1 81 ? 1.189 12.841 -8.143 1.00 78.25 81 LYS A CA 1
ATOM 679 C C . LYS A 1 81 ? 0.658 13.993 -7.273 1.00 78.25 81 LYS A C 1
ATOM 681 O O . LYS A 1 81 ? 0.393 15.067 -7.828 1.00 78.25 81 LYS A O 1
ATOM 686 N N . PRO A 1 82 ? 0.519 13.831 -5.946 1.00 89.25 82 PRO A N 1
ATOM 687 C CA . PRO A 1 82 ? 0.829 12.655 -5.116 1.00 89.25 82 PRO A CA 1
ATOM 688 C C . PRO A 1 82 ? -0.308 11.623 -5.019 1.00 89.25 82 PRO A C 1
ATOM 690 O O . PRO A 1 82 ? -1.429 11.867 -5.463 1.00 89.25 82 PRO A O 1
ATOM 693 N N . ILE A 1 83 ? -0.024 10.480 -4.388 1.00 91.44 83 ILE A N 1
ATOM 694 C CA . ILE A 1 83 ? -1.032 9.466 -4.043 1.00 91.44 83 ILE A CA 1
ATOM 695 C C . ILE A 1 83 ? -1.972 10.050 -2.997 1.00 91.44 83 ILE A C 1
ATOM 697 O O . ILE A 1 83 ? -1.518 10.635 -2.014 1.00 91.44 83 ILE A O 1
ATOM 701 N N . GLN A 1 84 ? -3.275 9.863 -3.183 1.00 93.50 84 GLN A N 1
ATOM 702 C CA . GLN A 1 84 ? -4.281 10.338 -2.242 1.00 93.50 84 GLN A CA 1
ATOM 703 C C . GLN A 1 84 ? -4.771 9.183 -1.382 1.00 93.50 84 GLN A C 1
ATOM 705 O O . GLN A 1 84 ? -5.148 8.130 -1.897 1.00 93.50 84 GLN A O 1
ATOM 710 N N . VAL A 1 85 ? -4.802 9.398 -0.071 1.00 94.25 85 VAL A N 1
ATOM 711 C CA . VAL A 1 85 ? -5.324 8.422 0.879 1.00 94.25 85 VAL A CA 1
ATOM 712 C C . VAL A 1 85 ? -6.429 9.059 1.703 1.00 94.25 85 VAL A C 1
ATOM 714 O O . VAL A 1 85 ? -6.292 10.164 2.234 1.00 94.25 85 VAL A O 1
ATOM 717 N N . LYS A 1 86 ? -7.536 8.334 1.814 1.00 95.31 86 LYS A N 1
ATOM 718 C CA . LYS A 1 86 ? -8.674 8.671 2.656 1.00 95.31 86 LYS A CA 1
ATOM 719 C C . LYS A 1 86 ? -8.865 7.568 3.687 1.00 95.31 86 LYS A C 1
ATOM 721 O O . LYS A 1 86 ? -8.933 6.396 3.329 1.00 95.31 86 LYS A O 1
ATOM 726 N N . MET A 1 87 ? -8.974 7.952 4.953 1.00 93.81 87 MET A N 1
ATOM 727 C CA . MET A 1 87 ? -9.312 7.059 6.057 1.00 93.81 87 MET A CA 1
ATOM 728 C C . MET A 1 87 ? -10.617 7.510 6.704 1.00 93.81 87 MET A C 1
ATOM 730 O O . MET A 1 87 ? -10.796 8.690 7.015 1.00 93.81 87 MET A O 1
ATOM 734 N N . VAL A 1 88 ? -11.520 6.564 6.923 1.00 94.19 88 VAL A N 1
ATOM 735 C CA . VAL A 1 88 ? -12.802 6.782 7.589 1.00 94.19 88 VAL A CA 1
ATOM 736 C C . VAL A 1 88 ? -12.873 5.835 8.787 1.00 94.19 88 VAL A C 1
ATOM 738 O O . VAL A 1 88 ? -13.137 4.644 8.609 1.00 94.19 88 VAL A O 1
ATOM 741 N N . PRO A 1 89 ? -12.593 6.314 10.011 1.00 92.69 89 PRO A N 1
ATOM 742 C CA . PRO A 1 89 ? -12.777 5.501 11.204 1.00 92.69 89 PRO A CA 1
ATOM 743 C C . PRO A 1 89 ? -14.268 5.236 11.440 1.00 92.69 89 PRO A C 1
ATOM 745 O O . PRO A 1 89 ? -15.109 6.109 11.234 1.00 92.69 89 PRO A O 1
ATOM 748 N N . SER A 1 90 ? -14.601 4.045 11.934 1.00 89.94 90 SER A N 1
ATOM 749 C CA . SER A 1 90 ? -15.983 3.646 12.220 1.00 89.94 90 SER A CA 1
ATOM 750 C C . SER A 1 90 ? -16.631 4.459 13.346 1.00 89.94 90 SER A C 1
ATOM 752 O O . SER A 1 90 ? -17.853 4.525 13.433 1.00 89.94 90 SER A O 1
ATOM 754 N N . SER A 1 91 ? -15.827 5.021 14.256 1.00 84.69 91 SER A N 1
ATOM 755 C CA . SER A 1 91 ? -16.287 5.875 15.358 1.00 84.69 91 SER A CA 1
ATOM 756 C C . SER A 1 91 ? -15.145 6.721 15.927 1.00 84.69 91 SER A C 1
ATOM 758 O O . SER A 1 91 ? -13.976 6.365 15.776 1.00 84.69 91 SER A O 1
ATOM 760 N N . GLU A 1 92 ? -15.479 7.768 16.682 1.00 81.19 92 GLU A N 1
ATOM 761 C CA . GLU A 1 92 ? -14.512 8.599 17.426 1.00 81.19 92 GLU A CA 1
ATOM 762 C C . GLU A 1 92 ? -13.728 7.836 18.511 1.00 81.19 92 GLU A C 1
ATOM 764 O O . GLU A 1 92 ? -12.751 8.348 19.050 1.00 81.19 92 GLU A O 1
ATOM 769 N N . ARG A 1 93 ? -14.116 6.592 18.828 1.00 82.88 93 ARG A N 1
ATOM 770 C CA . ARG A 1 93 ? -13.391 5.743 19.788 1.00 82.88 93 ARG A CA 1
ATOM 771 C C . ARG A 1 93 ? -12.081 5.201 19.235 1.00 82.88 93 ARG A C 1
ATOM 773 O O . ARG A 1 93 ? -11.264 4.721 20.017 1.00 82.88 93 ARG A O 1
ATOM 780 N N . VAL A 1 94 ? -11.873 5.278 17.917 1.00 84.88 94 VAL A N 1
ATOM 781 C CA . VAL A 1 94 ? -10.605 4.909 17.286 1.00 84.88 94 VAL A CA 1
ATOM 782 C C . VAL A 1 94 ? -9.524 5.884 17.765 1.00 84.88 94 VAL A C 1
ATOM 784 O O . VAL A 1 94 ? -9.565 7.062 17.416 1.00 84.88 94 VAL A O 1
ATOM 787 N N . PRO A 1 95 ? -8.530 5.431 18.547 1.00 86.81 95 PRO A N 1
ATOM 788 C CA . PRO A 1 95 ? -7.513 6.314 19.087 1.00 86.81 95 PRO A CA 1
ATOM 789 C C . PRO A 1 95 ? -6.624 6.872 17.976 1.00 86.81 95 PRO A C 1
ATOM 791 O O . PRO A 1 95 ? -6.216 6.099 17.099 1.00 86.81 95 PRO A O 1
ATOM 794 N N . PRO A 1 96 ? -6.228 8.154 18.061 1.00 86.88 96 PRO A N 1
ATOM 795 C CA . PRO A 1 96 ? -5.377 8.807 17.064 1.00 86.88 96 PRO A CA 1
ATOM 796 C C . PRO A 1 96 ? -4.116 8.006 16.731 1.00 86.88 96 PRO A C 1
ATOM 798 O O . PRO A 1 96 ? -3.813 7.784 15.567 1.00 86.88 96 PRO A O 1
ATOM 801 N N . LYS A 1 97 ? -3.475 7.412 17.747 1.00 89.81 97 LYS A N 1
ATOM 802 C CA . LYS A 1 97 ? -2.280 6.572 17.578 1.00 89.81 97 LYS A CA 1
ATOM 803 C C . LYS A 1 97 ? -2.470 5.409 16.593 1.00 89.81 97 LYS A C 1
ATOM 805 O O . LYS A 1 97 ? -1.519 5.009 15.935 1.00 89.81 97 LYS A O 1
ATOM 810 N N . THR A 1 98 ? -3.670 4.830 16.495 1.00 89.06 98 THR A N 1
ATOM 811 C CA . THR A 1 98 ? -3.943 3.751 15.529 1.00 89.06 98 THR A CA 1
ATOM 812 C C . THR A 1 98 ? -4.057 4.283 14.103 1.00 89.06 98 THR A C 1
ATOM 814 O O . THR A 1 98 ? -3.626 3.601 13.178 1.00 89.06 98 THR A O 1
ATOM 817 N N . LEU A 1 99 ? -4.592 5.492 13.930 1.00 90.62 99 LEU A N 1
ATOM 818 C CA . LEU A 1 99 ? -4.642 6.172 12.636 1.00 90.62 99 LEU A CA 1
ATOM 819 C C . LEU A 1 99 ? -3.235 6.585 12.193 1.00 90.62 99 LEU A C 1
ATOM 821 O O . LEU A 1 99 ? -2.861 6.322 11.054 1.00 90.62 99 LEU A O 1
ATOM 825 N N . ASP A 1 100 ? -2.437 7.135 13.111 1.00 92.50 100 ASP A N 1
ATOM 826 C CA . ASP A 1 100 ? -1.045 7.514 12.855 1.00 92.50 100 ASP A CA 1
ATOM 827 C C . ASP A 1 100 ? -0.190 6.299 12.486 1.00 92.50 100 ASP A C 1
ATOM 829 O O . ASP A 1 100 ? 0.531 6.332 11.494 1.00 92.50 100 ASP A O 1
ATOM 833 N N . GLN A 1 101 ? -0.335 5.192 13.220 1.00 91.50 101 GLN A N 1
ATOM 834 C CA . GLN A 1 101 ? 0.379 3.954 12.915 1.00 91.50 101 GLN A CA 1
ATOM 835 C C . GLN A 1 101 ? -0.029 3.377 11.553 1.00 91.50 101 GLN A C 1
ATOM 837 O O . GLN A 1 101 ? 0.827 2.940 10.794 1.00 91.50 101 GLN A O 1
ATOM 842 N N . LEU A 1 102 ? -1.323 3.386 11.211 1.00 91.62 102 LEU A N 1
ATOM 843 C CA . LEU A 1 102 ? -1.777 2.914 9.900 1.00 91.62 102 LEU A CA 1
ATOM 844 C C . LEU A 1 102 ? -1.273 3.820 8.767 1.00 91.62 102 LEU A C 1
ATOM 846 O O . LEU A 1 102 ? -0.900 3.331 7.703 1.00 91.62 102 LEU A O 1
ATOM 850 N N . LYS A 1 103 ? -1.240 5.136 8.995 1.00 93.19 103 LYS A N 1
ATOM 851 C CA . LYS A 1 103 ? -0.653 6.110 8.071 1.00 93.19 103 LYS A CA 1
ATOM 852 C C . LYS A 1 103 ? 0.838 5.839 7.853 1.00 93.19 103 LYS A C 1
ATOM 854 O O . LYS A 1 103 ? 1.280 5.840 6.707 1.00 93.19 103 LYS A O 1
ATOM 859 N N . GLU A 1 104 ? 1.591 5.593 8.922 1.00 93.69 104 GLU A N 1
ATOM 860 C CA . GLU A 1 104 ? 3.021 5.278 8.866 1.00 93.69 104 GLU A CA 1
ATOM 861 C C . GLU A 1 104 ? 3.285 3.942 8.157 1.00 93.69 104 GLU A C 1
ATOM 863 O O . GLU A 1 104 ? 4.106 3.894 7.246 1.00 93.69 104 GLU A O 1
ATOM 868 N N . ASP A 1 105 ? 2.526 2.888 8.475 1.00 91.69 105 ASP A N 1
ATOM 869 C CA . ASP A 1 105 ? 2.603 1.587 7.796 1.00 91.69 105 ASP A CA 1
ATOM 870 C C . ASP A 1 105 ? 2.381 1.726 6.276 1.00 91.69 105 ASP A C 1
ATOM 872 O O . ASP A 1 105 ? 3.099 1.119 5.477 1.00 91.69 105 ASP A O 1
ATOM 876 N N . LEU A 1 106 ? 1.398 2.536 5.858 1.00 92.69 106 LEU A N 1
ATOM 877 C CA . LEU A 1 106 ? 1.136 2.808 4.441 1.00 92.69 106 LEU A CA 1
ATOM 878 C C . LEU A 1 106 ? 2.257 3.620 3.794 1.00 92.69 106 LEU A C 1
ATOM 880 O O . LEU A 1 106 ? 2.670 3.295 2.681 1.00 92.69 106 LEU A O 1
ATOM 884 N N . PHE A 1 107 ? 2.769 4.639 4.485 1.00 93.56 107 PHE A N 1
ATOM 885 C CA . PHE A 1 107 ? 3.908 5.423 4.018 1.00 93.56 107 PHE A CA 1
ATOM 886 C C . PHE A 1 107 ? 5.140 4.536 3.799 1.00 93.56 107 PHE A C 1
ATOM 888 O O . PHE A 1 107 ? 5.722 4.551 2.716 1.00 93.56 107 PHE A O 1
ATOM 895 N N . ILE A 1 108 ? 5.478 3.688 4.773 1.00 91.94 108 ILE A N 1
ATOM 896 C CA . ILE A 1 108 ? 6.568 2.711 4.667 1.00 91.94 108 ILE A CA 1
ATOM 897 C C . ILE A 1 108 ? 6.322 1.757 3.493 1.00 91.94 108 ILE A C 1
ATOM 899 O O . ILE A 1 108 ? 7.239 1.486 2.722 1.00 91.94 108 ILE A O 1
ATOM 903 N N . GLY A 1 109 ? 5.091 1.267 3.319 1.00 92.38 109 GLY A N 1
ATOM 904 C CA . GLY A 1 109 ? 4.728 0.402 2.196 1.00 92.38 109 GLY A CA 1
ATOM 905 C C . GLY A 1 109 ? 4.984 1.051 0.832 1.00 92.38 109 GLY A C 1
ATOM 906 O O . GLY A 1 109 ? 5.544 0.406 -0.055 1.00 92.38 109 GLY A O 1
ATOM 907 N N . VAL A 1 110 ? 4.635 2.331 0.676 1.00 93.44 110 VAL A N 1
ATOM 908 C CA . VAL A 1 110 ? 4.928 3.098 -0.544 1.00 93.44 110 VAL A CA 1
ATOM 909 C C . VAL A 1 110 ? 6.437 3.269 -0.727 1.00 93.44 110 VAL A C 1
ATOM 911 O O . VAL A 1 110 ? 6.956 2.924 -1.784 1.00 93.44 110 VAL A O 1
ATOM 914 N N . GLN A 1 111 ? 7.167 3.687 0.308 1.00 93.88 111 GLN A N 1
ATOM 915 C CA . GLN A 1 111 ? 8.622 3.883 0.236 1.00 93.88 111 GLN A CA 1
ATOM 916 C C . GLN A 1 111 ? 9.385 2.591 -0.101 1.00 93.88 111 GLN A C 1
ATOM 918 O O . GLN A 1 111 ? 10.324 2.600 -0.895 1.00 93.88 111 GLN A O 1
ATOM 923 N N . LEU A 1 112 ? 8.960 1.445 0.441 1.00 93.31 112 LEU A N 1
ATOM 924 C CA . LEU A 1 112 ? 9.532 0.138 0.100 1.00 93.31 112 LEU A CA 1
ATOM 925 C C . LEU A 1 112 ? 9.273 -0.250 -1.359 1.00 93.31 112 LEU A C 1
ATOM 927 O O . LEU A 1 112 ? 10.120 -0.893 -1.986 1.00 93.31 112 LEU A O 1
ATOM 931 N N . PHE A 1 113 ? 8.115 0.121 -1.905 1.00 93.31 113 PHE A N 1
ATOM 932 C CA . PHE A 1 113 ? 7.835 -0.066 -3.323 1.00 93.31 113 PHE A CA 1
ATOM 933 C C . PHE A 1 113 ? 8.729 0.822 -4.192 1.00 93.31 113 PHE A C 1
ATOM 935 O O . PHE A 1 113 ? 9.327 0.327 -5.146 1.00 93.31 113 PHE A O 1
ATOM 942 N N . GLU A 1 114 ? 8.870 2.103 -3.843 1.00 91.81 114 GLU A N 1
ATOM 943 C CA . GLU A 1 114 ? 9.774 3.025 -4.539 1.00 91.81 114 GLU A CA 1
ATOM 944 C C . GLU A 1 114 ? 11.209 2.506 -4.536 1.00 91.81 114 GLU A C 1
ATOM 946 O O . GLU A 1 114 ? 11.847 2.454 -5.583 1.00 91.81 114 GLU A O 1
ATOM 951 N N . GLU A 1 115 ? 11.695 2.038 -3.386 1.00 91.12 115 GLU A N 1
ATOM 952 C CA . GLU A 1 115 ? 13.004 1.403 -3.252 1.00 91.12 115 GLU A CA 1
ATOM 953 C C . GLU A 1 115 ? 13.146 0.191 -4.176 1.00 91.12 115 GLU A C 1
ATOM 955 O O . GLU A 1 115 ? 14.170 0.037 -4.843 1.00 91.12 115 GLU A O 1
ATOM 960 N N . ARG A 1 116 ? 12.122 -0.672 -4.233 1.00 90.25 116 ARG A N 1
ATOM 961 C CA . ARG A 1 116 ? 12.119 -1.845 -5.116 1.00 90.25 116 ARG A CA 1
ATOM 962 C C . ARG A 1 116 ? 12.235 -1.414 -6.574 1.00 90.25 116 ARG A C 1
ATOM 964 O O . ARG A 1 116 ? 13.105 -1.932 -7.264 1.00 90.25 116 ARG A O 1
ATOM 971 N N . VAL A 1 117 ? 11.404 -0.470 -7.018 1.00 89.75 117 VAL A N 1
ATOM 972 C CA . VAL A 1 117 ? 11.433 0.040 -8.396 1.00 89.75 117 VAL A CA 1
ATOM 973 C C . VAL A 1 117 ? 12.775 0.703 -8.689 1.00 89.75 117 VAL A C 1
ATOM 975 O O . VAL A 1 117 ? 13.370 0.426 -9.726 1.00 89.75 117 VAL A O 1
ATOM 978 N N . ARG A 1 118 ? 13.308 1.514 -7.770 1.00 85.06 118 ARG A N 1
ATOM 979 C CA . ARG A 1 118 ? 14.602 2.190 -7.931 1.00 85.06 118 ARG A CA 1
ATOM 980 C C . ARG A 1 118 ? 15.752 1.196 -8.068 1.00 85.06 118 ARG A C 1
ATOM 982 O O . ARG A 1 118 ? 16.624 1.392 -8.901 1.00 85.06 118 ARG A O 1
ATOM 989 N N . ARG A 1 119 ? 15.731 0.098 -7.310 1.00 83.25 119 ARG A N 1
ATOM 990 C CA . ARG A 1 119 ? 16.723 -0.983 -7.424 1.00 83.25 119 ARG A CA 1
ATOM 991 C C . ARG A 1 119 ? 16.584 -1.830 -8.676 1.00 83.25 119 ARG A C 1
ATOM 993 O O . ARG A 1 119 ? 17.493 -2.599 -8.941 1.00 83.25 119 ARG A O 1
ATOM 1000 N N . THR A 1 120 ? 15.476 -1.765 -9.402 1.00 77.94 120 THR A N 1
ATOM 1001 C CA . THR A 1 120 ? 15.272 -2.547 -10.633 1.00 77.94 120 THR A CA 1
ATOM 1002 C C . THR A 1 120 ? 15.212 -1.674 -11.882 1.00 77.94 120 THR A C 1
ATOM 1004 O O . THR A 1 120 ? 15.097 -2.201 -12.984 1.00 77.94 120 THR A O 1
ATOM 1007 N N . THR A 1 121 ? 15.283 -0.352 -11.723 1.00 75.19 121 THR A N 1
ATOM 1008 C CA . THR A 1 121 ? 15.217 0.620 -12.814 1.00 75.19 121 THR A CA 1
ATOM 1009 C C . THR A 1 121 ? 16.598 1.201 -13.049 1.00 75.19 121 THR A C 1
ATOM 1011 O O . THR A 1 121 ? 17.237 1.694 -12.125 1.00 75.19 121 THR A O 1
ATOM 1014 N N . LEU A 1 122 ? 17.051 1.151 -14.297 1.00 70.81 122 LEU A N 1
ATOM 1015 C CA . LEU A 1 122 ? 18.285 1.795 -14.719 1.00 70.81 122 LEU A CA 1
ATOM 1016 C C . LEU A 1 122 ? 17.974 3.231 -15.157 1.00 70.81 122 LEU A C 1
ATOM 1018 O O . LEU A 1 122 ? 17.181 3.432 -16.080 1.00 70.81 122 LEU A O 1
ATOM 1022 N N . TYR A 1 123 ? 18.594 4.216 -14.510 1.00 67.62 123 TYR A N 1
ATOM 1023 C CA . TYR A 1 123 ? 18.481 5.614 -14.914 1.00 67.62 123 TYR A CA 1
ATOM 1024 C C . TYR A 1 123 ? 19.539 5.951 -15.964 1.00 67.62 123 TYR A C 1
ATOM 1026 O O . TYR A 1 123 ? 20.715 5.612 -15.828 1.00 67.62 123 TYR A O 1
ATOM 1034 N N . PHE A 1 124 ? 19.111 6.638 -17.022 1.00 67.50 124 PHE A N 1
ATOM 1035 C CA . PHE A 1 124 ? 19.993 7.139 -18.070 1.00 67.50 124 PHE A CA 1
ATOM 1036 C C . PHE A 1 124 ? 20.050 8.663 -17.994 1.00 67.50 124 PHE A C 1
ATOM 1038 O O . PHE A 1 124 ? 19.057 9.339 -18.260 1.00 67.50 124 PHE A O 1
ATOM 1045 N N . ALA A 1 125 ? 21.220 9.207 -17.665 1.00 69.06 125 ALA A N 1
ATOM 1046 C CA . ALA A 1 125 ? 21.498 10.630 -17.813 1.00 69.06 125 ALA A CA 1
ATOM 1047 C C . ALA A 1 125 ? 22.165 10.862 -19.176 1.00 69.06 125 ALA A C 1
ATOM 1049 O O . ALA A 1 125 ? 23.325 10.505 -19.385 1.00 69.06 125 ALA A O 1
ATOM 1050 N N . TRP A 1 126 ? 21.421 11.434 -20.125 1.00 59.94 126 TRP A N 1
ATOM 1051 C CA . TRP A 1 126 ? 21.947 11.800 -21.440 1.00 59.94 126 TRP A CA 1
ATOM 1052 C C . TRP A 1 126 ? 22.380 13.268 -21.451 1.00 59.94 126 TRP A C 1
ATOM 1054 O O . TRP A 1 126 ? 21.586 14.156 -21.144 1.00 59.94 126 TRP A O 1
ATOM 1064 N N . VAL A 1 127 ? 23.629 13.527 -21.843 1.00 73.94 127 VAL A N 1
ATOM 1065 C CA . VAL A 1 127 ? 24.148 14.872 -22.123 1.00 73.94 127 VAL A CA 1
ATOM 1066 C C . VAL A 1 127 ? 24.672 14.869 -23.552 1.00 73.94 127 VAL A C 1
ATOM 1068 O O . VAL A 1 127 ? 25.495 14.026 -23.907 1.00 73.94 127 VAL A O 1
ATOM 1071 N N . GLU A 1 128 ? 24.197 15.804 -24.374 1.00 70.00 128 GLU A N 1
ATOM 1072 C CA . GLU A 1 128 ? 24.611 15.919 -25.772 1.00 70.00 128 GLU A CA 1
ATOM 1073 C C . GLU A 1 128 ? 26.141 16.072 -25.874 1.00 70.00 128 GLU A C 1
ATOM 1075 O O . GLU A 1 128 ? 26.744 16.934 -25.232 1.00 70.00 128 GLU A O 1
ATOM 1080 N N . GLY A 1 129 ? 26.786 15.178 -26.631 1.00 76.50 129 GLY A N 1
ATOM 1081 C CA . GLY A 1 129 ? 28.237 15.185 -26.849 1.00 76.50 129 GLY A CA 1
ATOM 1082 C C . GLY A 1 129 ? 29.099 14.505 -25.774 1.00 76.50 129 GLY A C 1
ATOM 1083 O O . GLY A 1 129 ? 30.324 14.557 -25.884 1.00 76.50 129 GLY A O 1
ATOM 1084 N N . LYS A 1 130 ? 28.519 13.848 -24.757 1.00 72.00 130 LYS A N 1
ATOM 1085 C CA . LYS A 1 130 ? 29.267 13.042 -23.768 1.00 72.00 130 LYS A CA 1
ATOM 1086 C C . LYS A 1 130 ? 28.890 11.556 -23.849 1.00 72.00 130 LYS A C 1
ATOM 1088 O O . LYS A 1 130 ? 27.749 11.244 -24.184 1.00 72.00 130 LYS A O 1
ATOM 1093 N N . PRO A 1 131 ? 29.822 10.625 -23.558 1.00 64.88 131 PRO A N 1
ATOM 1094 C CA . PRO A 1 131 ? 29.499 9.202 -23.515 1.00 64.88 131 PRO A CA 1
ATOM 1095 C C . PRO A 1 131 ? 28.438 8.932 -22.445 1.00 64.88 131 PRO A C 1
ATOM 1097 O O . PRO A 1 131 ? 28.443 9.558 -21.384 1.00 64.88 131 PRO A O 1
ATOM 1100 N N . VAL A 1 132 ? 27.537 7.992 -22.733 1.00 61.12 132 VAL A N 1
ATOM 1101 C CA . VAL A 1 132 ? 26.469 7.585 -21.814 1.00 61.12 132 VAL A CA 1
ATOM 1102 C C . VAL A 1 132 ? 27.099 7.018 -20.545 1.00 61.12 132 VAL A C 1
ATOM 1104 O O . VAL A 1 132 ? 27.715 5.953 -20.573 1.00 61.12 132 VAL A O 1
ATOM 1107 N N . VAL A 1 133 ? 26.952 7.733 -19.431 1.00 63.56 133 VAL A N 1
ATOM 1108 C CA . VAL A 1 133 ? 27.345 7.241 -18.110 1.00 63.56 133 VAL A CA 1
ATOM 1109 C C . VAL A 1 133 ? 26.177 6.413 -17.585 1.00 63.56 133 VAL A C 1
ATOM 1111 O O . VAL A 1 133 ? 25.154 6.966 -17.189 1.00 63.56 133 VAL A O 1
ATOM 1114 N N . LEU A 1 134 ? 26.299 5.085 -17.643 1.00 56.59 134 LEU A N 1
ATOM 1115 C CA . LEU A 1 134 ? 25.358 4.201 -16.959 1.00 56.59 134 LEU A CA 1
ATOM 1116 C C . LEU A 1 134 ? 25.582 4.315 -15.447 1.00 56.59 134 LEU A C 1
ATOM 1118 O O . LEU A 1 134 ? 26.715 4.170 -14.985 1.00 56.59 134 LEU A O 1
ATOM 1122 N N . GLU A 1 135 ? 24.512 4.510 -14.677 1.00 58.47 135 GLU A N 1
ATOM 1123 C CA . GLU A 1 135 ? 24.547 4.160 -13.255 1.00 58.47 135 GLU A CA 1
ATOM 1124 C C . GLU A 1 135 ? 24.796 2.650 -13.121 1.00 58.47 135 GLU A C 1
ATOM 1126 O O . GLU A 1 135 ? 24.331 1.857 -13.946 1.00 58.47 135 GLU A O 1
ATOM 1131 N N . GLU A 1 136 ? 25.587 2.238 -12.124 1.00 59.47 136 GLU A N 1
ATOM 1132 C CA . GLU A 1 136 ? 25.947 0.830 -11.945 1.00 59.47 136 GLU A CA 1
ATOM 1133 C C . GLU A 1 136 ? 24.682 -0.035 -11.857 1.00 59.47 136 GLU A C 1
ATOM 1135 O O . GLU A 1 136 ? 23.845 0.150 -10.972 1.00 59.47 136 GLU A O 1
ATOM 1140 N N . ALA A 1 137 ? 24.546 -0.997 -12.776 1.00 57.31 137 ALA A N 1
ATOM 1141 C CA . ALA A 1 137 ? 23.423 -1.922 -12.770 1.00 57.31 137 ALA A CA 1
ATOM 1142 C C . ALA A 1 137 ? 23.320 -2.632 -11.404 1.00 57.31 137 ALA A C 1
ATOM 1144 O O . ALA A 1 137 ? 24.356 -2.929 -10.792 1.00 57.31 137 ALA A O 1
ATOM 1145 N N . PRO A 1 138 ? 22.102 -2.965 -10.937 1.00 55.16 138 PRO A N 1
ATOM 1146 C CA . PRO A 1 138 ? 21.908 -3.695 -9.692 1.00 55.16 138 PRO A CA 1
ATOM 1147 C C . PRO A 1 138 ? 22.741 -4.977 -9.730 1.00 55.16 138 PRO A C 1
ATOM 1149 O O . PRO A 1 138 ? 22.465 -5.892 -10.506 1.00 55.16 138 PRO A O 1
ATOM 1152 N N . ARG A 1 139 ? 23.810 -5.035 -8.927 1.00 56.09 139 ARG A N 1
ATOM 1153 C CA . ARG A 1 139 ? 24.646 -6.233 -8.802 1.00 56.09 139 ARG A CA 1
ATOM 1154 C C . ARG A 1 139 ? 23.804 -7.332 -8.163 1.00 56.09 139 ARG A C 1
ATOM 1156 O O . ARG A 1 139 ? 23.758 -7.457 -6.939 1.00 56.09 139 ARG A O 1
ATOM 1163 N N . GLU A 1 140 ? 23.131 -8.136 -8.979 1.00 58.28 140 GLU A N 1
ATOM 1164 C CA . GLU A 1 140 ? 22.508 -9.361 -8.500 1.00 58.28 140 GLU A CA 1
ATOM 1165 C C . GLU A 1 140 ? 23.576 -10.241 -7.838 1.00 58.28 140 GLU A C 1
ATOM 1167 O O . GLU A 1 140 ? 24.680 -10.435 -8.358 1.00 58.28 140 GLU A O 1
ATOM 1172 N N . ARG A 1 141 ? 23.264 -10.743 -6.637 1.00 59.00 141 ARG A N 1
ATOM 1173 C CA . ARG A 1 141 ? 24.149 -11.588 -5.825 1.00 59.00 141 ARG A CA 1
ATOM 1174 C C . ARG A 1 141 ? 24.421 -12.917 -6.530 1.00 59.00 141 ARG A C 1
ATOM 1176 O O . ARG A 1 141 ? 23.831 -13.940 -6.197 1.00 59.00 141 ARG A O 1
ATOM 1183 N N . ARG A 1 142 ? 25.398 -12.938 -7.430 1.00 56.19 142 ARG A N 1
ATOM 1184 C CA . ARG A 1 142 ? 25.805 -14.134 -8.183 1.00 56.19 142 ARG A CA 1
ATOM 1185 C C . ARG A 1 142 ? 26.519 -15.217 -7.352 1.00 56.19 142 ARG A C 1
ATOM 1187 O O . ARG A 1 142 ? 26.930 -16.225 -7.908 1.00 56.19 142 ARG A O 1
ATOM 1194 N N . ASN A 1 143 ? 26.653 -15.045 -6.031 1.00 60.53 143 ASN A N 1
ATOM 1195 C CA . ASN A 1 143 ? 27.552 -15.856 -5.195 1.00 60.53 143 ASN A CA 1
ATOM 1196 C C . ASN A 1 143 ? 26.896 -16.536 -3.980 1.00 60.53 143 ASN A C 1
ATOM 1198 O O . ASN A 1 143 ? 27.611 -17.005 -3.101 1.00 60.53 143 ASN A O 1
ATOM 1202 N N . ILE A 1 144 ? 25.563 -16.611 -3.879 1.00 64.75 144 ILE A N 1
ATOM 1203 C CA . ILE A 1 144 ? 24.935 -17.261 -2.711 1.00 64.75 144 ILE A CA 1
ATOM 1204 C C . ILE A 1 144 ? 25.213 -18.774 -2.703 1.00 64.75 144 ILE A C 1
ATOM 1206 O O . ILE A 1 144 ? 25.573 -19.311 -1.662 1.00 64.75 144 ILE A O 1
ATOM 1210 N N . ILE A 1 145 ? 25.122 -19.443 -3.857 1.00 66.69 145 ILE A N 1
ATOM 1211 C CA . ILE A 1 145 ? 25.380 -20.890 -3.972 1.00 66.69 145 ILE A CA 1
ATOM 1212 C C . ILE A 1 145 ? 26.842 -21.203 -3.637 1.00 66.69 145 ILE A C 1
ATOM 1214 O O . ILE A 1 145 ? 27.106 -22.092 -2.835 1.00 66.69 145 ILE A O 1
ATOM 1218 N N . TYR A 1 146 ? 27.782 -20.426 -4.189 1.00 67.44 146 TYR A N 1
ATOM 1219 C CA . TYR A 1 146 ? 29.207 -20.604 -3.911 1.00 67.44 146 TYR A CA 1
ATOM 1220 C C . TYR A 1 146 ? 29.518 -20.371 -2.431 1.00 67.44 146 TYR A C 1
ATOM 1222 O O . TYR A 1 146 ? 30.157 -21.215 -1.821 1.00 67.44 146 TYR A O 1
ATOM 1230 N N . ARG A 1 147 ? 28.988 -19.296 -1.825 1.00 68.12 147 ARG A N 1
ATOM 1231 C CA . ARG A 1 147 ? 29.205 -18.993 -0.403 1.00 68.12 147 ARG A CA 1
ATOM 1232 C C . ARG A 1 147 ? 28.614 -20.061 0.519 1.00 68.12 147 ARG A C 1
ATOM 1234 O O . ARG A 1 147 ? 29.278 -20.469 1.461 1.00 68.12 147 ARG A O 1
ATOM 1241 N N . MET A 1 148 ? 27.405 -20.557 0.236 1.00 67.88 148 MET A N 1
ATOM 1242 C CA . MET A 1 148 ? 26.813 -21.646 1.022 1.00 67.88 148 MET A CA 1
ATOM 1243 C C . MET A 1 148 ? 27.605 -22.952 0.901 1.00 67.88 148 MET A C 1
ATOM 1245 O O . MET A 1 148 ? 27.707 -23.665 1.889 1.00 67.88 148 MET A O 1
ATOM 1249 N N . PHE A 1 149 ? 28.171 -23.271 -0.267 1.00 65.56 149 PHE A N 1
ATOM 1250 C CA . PHE A 1 149 ? 28.972 -24.488 -0.452 1.00 65.56 149 PHE A CA 1
ATOM 1251 C C . PHE A 1 149 ? 30.407 -24.364 0.073 1.00 65.56 149 PHE A C 1
ATOM 1253 O O . PHE A 1 149 ? 30.946 -25.356 0.552 1.00 65.56 149 PHE A O 1
ATOM 1260 N N . SER A 1 150 ? 31.024 -23.181 -0.015 1.00 67.56 150 SER A N 1
ATOM 1261 C CA . SER A 1 150 ? 32.415 -22.961 0.394 1.00 67.56 150 SER A CA 1
ATOM 1262 C C . SER A 1 150 ? 32.572 -22.636 1.880 1.00 67.56 150 SER A C 1
ATOM 1264 O O . SER A 1 150 ? 33.598 -22.972 2.457 1.00 67.56 150 SER A O 1
ATOM 1266 N N . GLU A 1 151 ? 31.592 -21.969 2.507 1.00 63.00 151 GLU A N 1
ATOM 1267 C CA . GLU A 1 151 ? 31.617 -21.677 3.955 1.00 63.00 151 GLU A CA 1
ATOM 1268 C C . GLU A 1 151 ? 31.014 -22.816 4.796 1.00 63.00 151 GLU A C 1
ATOM 1270 O O . GLU A 1 151 ? 31.268 -22.898 5.996 1.00 63.00 151 GLU A O 1
ATOM 1275 N N . SER A 1 152 ? 30.229 -23.711 4.186 1.00 73.62 152 SER A N 1
ATOM 1276 C CA . SER A 1 152 ? 29.659 -24.882 4.860 1.00 73.62 152 SER A CA 1
ATOM 1277 C C . SER A 1 152 ? 30.583 -26.096 4.760 1.00 73.62 152 SER A C 1
ATOM 1279 O O . SER A 1 152 ? 31.141 -26.384 3.703 1.00 73.62 152 SER A O 1
ATOM 1281 N N . MET A 1 153 ? 30.658 -26.903 5.825 1.00 81.12 153 MET A N 1
ATOM 1282 C CA . MET A 1 153 ? 31.351 -28.205 5.822 1.00 81.12 153 MET A CA 1
ATOM 1283 C C . MET A 1 153 ? 30.741 -29.241 4.852 1.00 81.12 153 MET A C 1
ATOM 1285 O O . MET A 1 153 ? 31.265 -30.346 4.715 1.00 81.12 153 MET A O 1
ATOM 1289 N N . LEU A 1 154 ?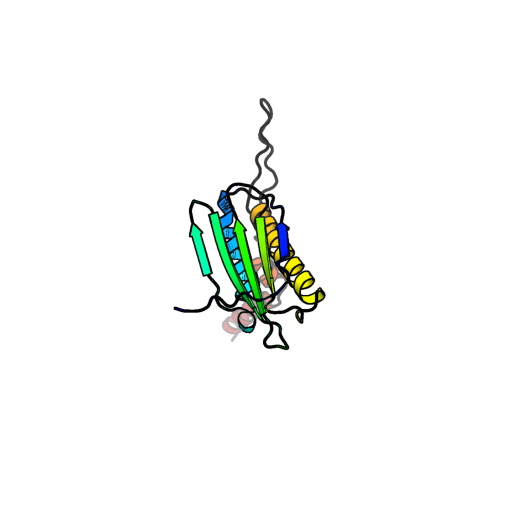 29.656 -28.898 4.152 1.00 81.56 154 LEU A N 1
ATOM 1290 C CA . LEU A 1 154 ? 28.963 -29.760 3.193 1.00 81.56 154 LEU A CA 1
ATOM 1291 C C . LEU A 1 154 ? 29.888 -30.259 2.069 1.00 81.56 154 LEU A C 1
ATOM 1293 O O . LEU A 1 154 ? 29.790 -31.422 1.682 1.00 81.56 154 LEU A O 1
ATOM 1297 N N . MET A 1 155 ? 30.832 -29.434 1.597 1.00 80.81 155 MET A N 1
ATOM 1298 C CA . MET A 1 155 ? 31.810 -29.852 0.582 1.00 80.81 155 MET A CA 1
ATOM 1299 C C . MET A 1 155 ? 32.675 -31.024 1.070 1.00 80.81 155 MET A C 1
ATOM 1301 O O . MET A 1 155 ? 32.841 -32.010 0.353 1.00 80.81 155 MET A O 1
ATOM 1305 N N . PHE A 1 156 ? 33.166 -30.957 2.312 1.00 83.00 156 PHE A N 1
ATOM 1306 C CA . PHE A 1 156 ? 33.916 -32.054 2.923 1.00 83.00 156 PHE A CA 1
ATOM 1307 C C . PHE A 1 156 ? 33.052 -33.301 3.087 1.00 83.00 156 PHE A C 1
ATOM 1309 O O . PHE A 1 156 ? 33.536 -34.400 2.847 1.00 83.00 156 PHE A O 1
ATOM 1316 N N . PHE A 1 157 ? 31.773 -33.135 3.428 1.00 86.44 157 PHE A N 1
ATOM 1317 C CA . PHE A 1 157 ? 30.837 -34.243 3.611 1.00 86.44 157 PHE A CA 1
ATOM 1318 C C . PHE A 1 157 ? 30.638 -35.057 2.324 1.00 86.44 157 PHE A C 1
ATOM 1320 O O . PHE A 1 157 ? 30.717 -36.283 2.348 1.00 86.44 157 PHE A O 1
ATOM 1327 N N . VAL A 1 158 ? 30.455 -34.385 1.182 1.00 87.19 158 VAL A N 1
ATOM 1328 C CA . VAL A 1 158 ? 30.305 -35.046 -0.127 1.00 87.19 158 VAL A CA 1
ATOM 1329 C C . VAL A 1 158 ? 31.584 -35.790 -0.523 1.00 87.19 158 VAL A C 1
ATOM 1331 O O . VAL A 1 158 ? 31.512 -36.925 -0.993 1.00 87.19 158 VAL A O 1
ATOM 1334 N N . ILE A 1 159 ? 32.755 -35.190 -0.283 1.00 89.44 159 ILE A N 1
ATOM 1335 C CA . ILE A 1 159 ? 34.055 -35.834 -0.531 1.00 89.44 159 ILE A CA 1
ATOM 1336 C C . ILE A 1 159 ? 34.220 -37.072 0.359 1.00 89.44 159 ILE A C 1
ATOM 1338 O O . ILE A 1 159 ? 34.643 -38.119 -0.126 1.00 89.44 159 ILE A O 1
ATOM 1342 N N . PHE A 1 160 ? 33.852 -36.978 1.639 1.00 92.38 160 PHE A N 1
ATOM 1343 C CA . PHE A 1 160 ? 33.958 -38.085 2.591 1.00 92.38 160 PHE A CA 1
ATOM 1344 C C . PHE A 1 160 ? 33.039 -39.253 2.227 1.00 92.38 160 PHE A C 1
ATOM 1346 O O . PHE A 1 160 ? 33.461 -40.402 2.301 1.00 92.38 160 PHE A O 1
ATOM 1353 N N . ILE A 1 161 ? 31.809 -38.970 1.783 1.00 92.06 161 ILE A N 1
ATOM 1354 C CA . ILE A 1 161 ? 30.883 -39.996 1.285 1.00 92.06 161 ILE A CA 1
ATOM 1355 C C . ILE A 1 161 ? 31.474 -40.693 0.057 1.00 92.06 161 ILE A C 1
ATOM 1357 O O . ILE A 1 161 ? 31.501 -41.920 0.007 1.00 92.06 161 ILE A O 1
ATOM 1361 N N . GLY A 1 162 ? 31.984 -39.930 -0.914 1.00 94.19 162 GLY A N 1
ATOM 1362 C CA . GLY A 1 162 ? 32.607 -40.501 -2.110 1.00 94.19 162 GLY A CA 1
ATOM 1363 C C . GLY A 1 162 ? 33.824 -41.366 -1.775 1.00 94.19 162 GLY A C 1
ATOM 1364 O O . GLY A 1 162 ? 33.942 -42.482 -2.273 1.00 94.19 162 GLY A O 1
ATOM 1365 N N . ALA A 1 163 ? 34.689 -40.890 -0.878 1.00 93.88 163 ALA A N 1
ATOM 1366 C CA . ALA A 1 163 ? 35.835 -41.655 -0.395 1.00 93.88 163 ALA A CA 1
ATOM 1367 C C . ALA A 1 163 ? 35.403 -42.925 0.349 1.00 93.88 163 ALA A C 1
ATOM 1369 O O . ALA A 1 163 ? 36.003 -43.973 0.144 1.00 93.88 163 ALA A O 1
ATOM 1370 N N . SER A 1 164 ? 34.344 -42.857 1.161 1.00 92.25 164 SER A N 1
ATOM 1371 C CA . SER A 1 164 ? 33.802 -44.024 1.859 1.00 92.25 164 SER A CA 1
ATOM 1372 C C . SER A 1 164 ? 33.314 -45.091 0.887 1.00 92.25 164 SER A C 1
ATOM 1374 O O . SER A 1 164 ? 33.601 -46.252 1.114 1.00 92.25 164 SER A O 1
ATOM 1376 N N . ILE A 1 165 ? 32.608 -44.715 -0.182 1.00 93.06 165 ILE A N 1
ATOM 1377 C CA . ILE A 1 165 ? 32.094 -45.667 -1.186 1.00 93.06 165 ILE A CA 1
ATOM 1378 C C . ILE A 1 165 ? 33.230 -46.277 -2.022 1.00 93.06 165 ILE A C 1
ATOM 1380 O O . ILE A 1 165 ? 33.096 -47.372 -2.551 1.00 93.06 165 ILE A O 1
ATOM 1384 N N . LEU A 1 166 ? 34.340 -45.555 -2.193 1.00 91.62 166 LEU A N 1
ATOM 1385 C CA . LEU A 1 166 ? 35.499 -46.059 -2.933 1.00 91.62 166 LEU A CA 1
ATOM 1386 C C . LEU A 1 166 ? 36.431 -46.926 -2.075 1.00 91.62 166 LEU A C 1
ATOM 1388 O O . LEU A 1 166 ? 37.151 -47.755 -2.626 1.00 91.62 166 LEU A O 1
ATOM 1392 N N . LEU A 1 167 ? 36.467 -46.702 -0.758 1.00 85.12 167 LEU A N 1
ATOM 1393 C CA . LEU A 1 167 ? 37.365 -47.394 0.174 1.00 85.12 167 LEU A CA 1
ATOM 1394 C C . LEU A 1 167 ? 36.715 -48.579 0.909 1.00 85.12 167 LEU A C 1
ATOM 1396 O O . LEU A 1 167 ? 37.454 -49.407 1.440 1.00 85.12 167 LEU A O 1
ATOM 1400 N N . PHE A 1 168 ? 35.382 -48.656 0.951 1.00 76.06 168 PHE A N 1
ATOM 1401 C CA . PHE A 1 168 ? 34.591 -49.760 1.512 1.00 76.06 168 PHE A CA 1
ATOM 1402 C C . PHE A 1 168 ? 33.696 -50.376 0.441 1.00 76.06 168 PHE A C 1
ATOM 1404 O O . PHE A 1 168 ? 33.575 -51.621 0.444 1.00 76.06 168 PHE A O 1
#